Protein AF-A0A847J0S9-F1 (afdb_monomer_lite)

Radius of gyration: 21.0 Å; chains: 1; bounding box: 53×28×68 Å

Organism: NCBI:txid451457

Structure (mmCIF, N/CA/C/O backbone):
data_AF-A0A847J0S9-F1
#
_entry.id   AF-A0A847J0S9-F1
#
loop_
_atom_site.group_PDB
_atom_site.id
_atom_site.type_symbol
_atom_site.label_atom_id
_atom_site.label_alt_id
_atom_site.label_comp_id
_atom_site.label_asym_id
_atom_site.label_entity_id
_atom_site.label_seq_id
_atom_site.pdbx_PDB_ins_code
_atom_site.Cartn_x
_atom_site.Cartn_y
_atom_site.Cartn_z
_atom_site.occupancy
_atom_site.B_iso_or_equiv
_atom_site.auth_seq_id
_atom_site.auth_comp_id
_atom_site.auth_asym_id
_atom_site.auth_atom_id
_atom_site.pdbx_PDB_model_num
ATOM 1 N N . MET A 1 1 ? -29.923 -11.146 20.279 1.00 38.53 1 MET A N 1
ATOM 2 C CA . MET A 1 1 ? -29.308 -9.940 20.870 1.00 38.53 1 MET A CA 1
ATOM 3 C C . MET A 1 1 ? -27.994 -9.719 20.141 1.00 38.53 1 MET A C 1
ATOM 5 O O . MET A 1 1 ? -27.086 -10.516 20.311 1.00 38.53 1 MET A O 1
ATOM 9 N N . ASN A 1 2 ? -27.947 -8.755 19.216 1.00 43.59 2 ASN A N 1
ATOM 10 C CA . ASN A 1 2 ? -26.728 -8.428 18.473 1.00 43.59 2 ASN A CA 1
ATOM 11 C C . ASN A 1 2 ? -25.813 -7.655 19.419 1.00 43.59 2 ASN A C 1
ATOM 13 O O . ASN A 1 2 ? -25.972 -6.442 19.562 1.00 43.59 2 ASN A O 1
ATOM 17 N N . ASP A 1 3 ? -24.900 -8.354 20.083 1.00 47.53 3 ASP A N 1
ATOM 18 C CA . ASP A 1 3 ? -23.819 -7.709 20.815 1.00 47.53 3 ASP A CA 1
ATOM 19 C C . ASP A 1 3 ? -22.855 -7.101 19.787 1.00 47.53 3 ASP A C 1
ATOM 21 O O . ASP A 1 3 ? -21.882 -7.714 19.342 1.00 47.53 3 ASP A O 1
ATOM 25 N N . LYS A 1 4 ? -23.212 -5.915 19.279 1.00 64.75 4 LYS A N 1
ATOM 26 C CA . LYS A 1 4 ? -22.345 -5.113 18.413 1.00 64.75 4 LYS A CA 1
ATOM 27 C C . LYS A 1 4 ? -21.259 -4.511 19.297 1.00 64.75 4 LYS A C 1
ATOM 29 O O . LYS A 1 4 ? -21.289 -3.321 19.601 1.00 64.75 4 LYS A O 1
ATOM 34 N N . THR A 1 5 ? -20.319 -5.350 19.712 1.00 83.94 5 THR A N 1
ATOM 35 C CA . THR A 1 5 ? -19.131 -4.920 20.443 1.00 83.94 5 THR A CA 1
ATOM 36 C C . THR A 1 5 ? -18.368 -3.903 19.594 1.00 83.94 5 THR A C 1
ATOM 38 O O . THR A 1 5 ? -18.057 -4.134 18.422 1.00 83.94 5 THR A O 1
ATOM 41 N N . MET A 1 6 ? -18.144 -2.721 20.166 1.00 92.69 6 MET A N 1
ATOM 42 C CA . MET A 1 6 ? -17.337 -1.676 19.547 1.00 92.69 6 MET A CA 1
ATOM 43 C C . MET A 1 6 ? -15.866 -2.074 19.644 1.00 92.69 6 MET A C 1
ATOM 45 O O . MET A 1 6 ? -15.404 -2.428 20.726 1.00 92.69 6 MET A O 1
ATOM 49 N N . LYS A 1 7 ? -15.125 -1.965 18.541 1.00 96.06 7 LYS A N 1
ATOM 50 C CA . LYS A 1 7 ? -13.671 -2.160 18.524 1.00 96.06 7 LYS A CA 1
ATOM 51 C C . LYS A 1 7 ? -12.980 -0.903 18.031 1.00 96.06 7 LYS A C 1
ATOM 53 O O . LYS A 1 7 ? -13.452 -0.275 17.083 1.00 96.06 7 LYS A O 1
ATOM 58 N N . LEU A 1 8 ? -11.876 -0.553 18.678 1.00 97.12 8 LEU A N 1
ATOM 59 C CA . LEU A 1 8 ? -11.012 0.552 18.289 1.00 97.12 8 LEU A CA 1
ATOM 60 C C . LEU A 1 8 ? -9.669 -0.027 17.870 1.00 97.12 8 LEU A C 1
ATOM 62 O O . LEU A 1 8 ? -9.061 -0.771 18.632 1.00 97.12 8 LEU A O 1
ATOM 66 N N . TYR A 1 9 ? -9.226 0.314 16.671 1.00 97.38 9 TYR A N 1
ATOM 67 C CA . TYR A 1 9 ? -7.946 -0.101 16.125 1.00 97.38 9 TYR A CA 1
ATOM 68 C C . TYR A 1 9 ? -7.055 1.114 15.918 1.00 97.38 9 TYR A C 1
ATOM 70 O O . TYR A 1 9 ? -7.521 2.163 15.469 1.00 97.38 9 TYR A O 1
ATOM 78 N N . HIS A 1 10 ? -5.773 0.948 16.198 1.00 96.94 10 HIS A N 1
ATOM 79 C CA . HIS A 1 10 ? -4.727 1.885 15.827 1.00 96.94 10 HIS A CA 1
ATOM 80 C C . HIS A 1 10 ? -3.765 1.210 14.849 1.00 96.94 10 HIS A C 1
ATOM 82 O O . HIS A 1 10 ? -3.459 0.025 14.983 1.00 96.94 10 HIS A O 1
ATOM 88 N N . THR A 1 11 ? -3.321 1.961 13.843 1.00 93.44 11 THR A N 1
ATOM 89 C CA . THR A 1 11 ? -2.402 1.497 12.798 1.00 93.44 11 THR A CA 1
ATOM 90 C C . THR A 1 11 ? -1.261 2.497 12.684 1.00 93.44 11 THR A C 1
ATOM 92 O O . THR A 1 11 ? -1.469 3.633 12.260 1.00 93.44 11 THR A O 1
ATOM 95 N N . GLU A 1 12 ? -0.054 2.083 13.064 1.00 92.00 12 GLU A N 1
ATOM 96 C CA . GLU A 1 12 ? 1.122 2.964 13.091 1.00 92.00 12 GLU A CA 1
ATOM 97 C C . GLU A 1 12 ? 1.669 3.255 11.686 1.00 92.00 12 GLU A C 1
ATOM 99 O O . GLU A 1 12 ? 2.193 4.337 11.424 1.00 92.00 12 GLU A O 1
ATOM 104 N N . THR A 1 13 ? 1.551 2.286 10.776 1.00 90.62 13 THR A N 1
ATOM 105 C CA . THR A 1 13 ? 2.098 2.368 9.420 1.00 90.62 13 THR A CA 1
ATOM 106 C C . THR A 1 13 ? 1.002 2.288 8.364 1.00 90.62 13 THR A C 1
ATOM 108 O O . THR A 1 13 ? -0.078 1.744 8.601 1.00 90.62 13 THR A O 1
ATOM 111 N N . ARG A 1 14 ? 1.307 2.780 7.156 1.00 88.94 14 ARG A N 1
ATOM 112 C CA . ARG A 1 14 ? 0.423 2.626 5.995 1.00 88.94 14 ARG A CA 1
ATOM 113 C C . ARG A 1 14 ? 0.154 1.155 5.666 1.00 88.94 14 ARG A C 1
ATOM 115 O O . ARG A 1 14 ? -0.959 0.812 5.298 1.00 88.94 14 ARG A O 1
ATOM 122 N N . GLU A 1 15 ? 1.157 0.292 5.826 1.00 87.88 15 GLU A N 1
ATOM 123 C CA . GLU A 1 15 ? 1.023 -1.153 5.598 1.00 87.88 15 GLU A CA 1
ATOM 124 C C . GLU A 1 15 ? 0.051 -1.801 6.596 1.00 87.88 15 GLU A C 1
ATOM 126 O O . GLU A 1 15 ? -0.778 -2.616 6.195 1.00 87.88 15 GLU A O 1
ATOM 131 N N . ASP A 1 16 ? 0.098 -1.396 7.871 1.00 91.62 16 ASP A N 1
ATOM 132 C CA . ASP A 1 16 ? -0.857 -1.848 8.890 1.00 91.62 16 ASP A CA 1
ATOM 133 C C . ASP A 1 16 ? -2.285 -1.377 8.565 1.00 91.62 16 ASP A C 1
ATOM 135 O O . ASP A 1 16 ? -3.234 -2.148 8.700 1.00 91.62 16 ASP A O 1
ATOM 139 N N . TYR A 1 17 ? -2.441 -0.130 8.106 1.00 93.31 17 TYR A N 1
ATOM 140 C CA . TYR A 1 17 ? -3.737 0.433 7.719 1.00 93.31 17 TYR A CA 1
ATOM 141 C C . TYR A 1 17 ? -4.357 -0.279 6.517 1.00 93.31 17 TYR A C 1
ATOM 143 O O . TYR A 1 17 ? -5.494 -0.743 6.612 1.00 93.31 17 TYR A O 1
ATOM 151 N N . ASP A 1 18 ? -3.610 -0.398 5.416 1.00 90.12 18 ASP A N 1
ATOM 152 C CA . ASP A 1 18 ? -4.083 -1.040 4.186 1.00 90.12 18 ASP A CA 1
ATOM 153 C C . ASP A 1 18 ? -4.513 -2.491 4.481 1.00 90.12 18 ASP A C 1
ATOM 155 O O . ASP A 1 18 ? -5.625 -2.896 4.149 1.00 90.12 18 ASP A O 1
ATOM 159 N N . ALA A 1 19 ? -3.695 -3.245 5.227 1.00 90.31 19 ALA A N 1
ATOM 160 C CA . ALA A 1 19 ? -4.017 -4.623 5.595 1.00 90.31 19 ALA A CA 1
ATOM 161 C C . ALA A 1 19 ? -5.253 -4.738 6.505 1.00 90.31 19 ALA A C 1
ATOM 163 O O . ALA A 1 19 ? -5.972 -5.737 6.450 1.00 90.31 19 ALA A O 1
ATOM 164 N N . LEU A 1 20 ? -5.503 -3.751 7.372 1.00 93.88 20 LEU A N 1
ATOM 165 C CA . LEU A 1 20 ? -6.726 -3.717 8.170 1.00 93.88 20 LEU A CA 1
ATOM 166 C C . LEU A 1 20 ? -7.949 -3.414 7.296 1.00 93.88 20 LEU A C 1
ATOM 168 O O . LEU A 1 20 ? -8.998 -4.016 7.513 1.00 93.88 20 LEU A O 1
ATOM 172 N N . MET A 1 21 ? -7.838 -2.521 6.305 1.00 93.56 21 MET A N 1
ATOM 173 C CA . MET A 1 21 ? -8.934 -2.256 5.362 1.00 93.56 21 MET A CA 1
ATOM 174 C C . MET A 1 21 ? -9.331 -3.529 4.607 1.00 93.56 21 MET A C 1
ATOM 176 O O . MET A 1 21 ? -10.524 -3.831 4.545 1.00 93.56 21 MET A O 1
ATOM 180 N N . ASP A 1 22 ? -8.356 -4.315 4.143 1.00 90.31 22 ASP A N 1
ATOM 181 C CA . ASP A 1 22 ? -8.588 -5.602 3.471 1.00 90.31 22 ASP A CA 1
ATOM 182 C C . ASP A 1 22 ? -9.334 -6.591 4.379 1.00 90.31 22 ASP A C 1
ATOM 184 O O . ASP A 1 22 ? -10.338 -7.200 3.992 1.00 90.31 22 ASP A O 1
ATOM 188 N N . GLU A 1 23 ? -8.881 -6.727 5.631 1.00 92.69 23 GLU A N 1
ATOM 189 C CA . GLU A 1 23 ? -9.518 -7.612 6.606 1.00 92.69 23 GLU A CA 1
ATOM 190 C C . GLU A 1 23 ? -10.962 -7.176 6.897 1.00 92.69 23 GLU A C 1
ATOM 192 O O . GLU A 1 23 ? -11.867 -8.014 6.950 1.00 92.69 23 GLU A O 1
ATOM 197 N N . LEU A 1 24 ? -11.204 -5.875 7.075 1.00 94.00 24 LEU A N 1
ATOM 198 C CA . LEU A 1 24 ? -12.540 -5.342 7.341 1.00 94.00 24 LEU A CA 1
ATOM 199 C C . LEU A 1 24 ? -13.464 -5.518 6.127 1.00 94.00 24 LEU A C 1
ATOM 201 O O . LEU A 1 24 ? -14.622 -5.911 6.295 1.00 94.00 24 LEU A O 1
ATOM 205 N N . GLU A 1 25 ? -12.956 -5.303 4.915 1.00 93.19 25 GLU A N 1
ATOM 206 C CA . GLU A 1 25 ? -13.717 -5.485 3.678 1.00 93.19 25 GLU A CA 1
ATOM 207 C C . GLU A 1 25 ? -14.135 -6.946 3.492 1.00 93.19 25 GLU A C 1
ATOM 209 O O . GLU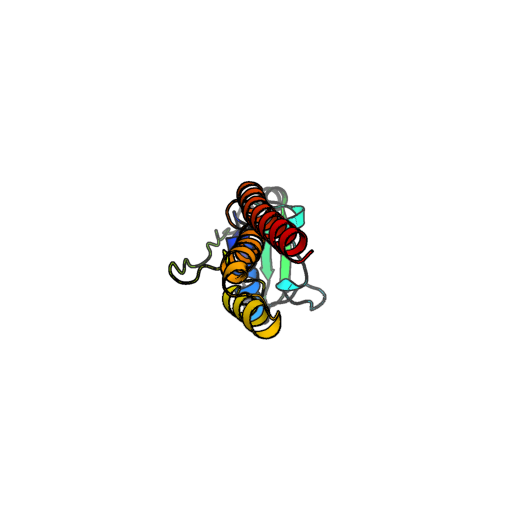 A 1 25 ? -15.307 -7.218 3.224 1.00 93.19 25 GLU A O 1
ATOM 214 N N . SER A 1 26 ? -13.221 -7.894 3.742 1.00 91.38 26 SER A N 1
ATOM 215 C CA . SER A 1 26 ? -13.504 -9.337 3.668 1.00 91.38 26 SER A CA 1
ATOM 216 C C . SER A 1 26 ? -14.609 -9.789 4.635 1.00 91.38 26 SER A C 1
ATOM 218 O O . SER A 1 26 ? -15.325 -10.757 4.374 1.00 91.38 26 SER A O 1
ATOM 220 N N . LYS A 1 27 ? -14.800 -9.053 5.738 1.00 93.81 27 LYS A N 1
ATOM 221 C CA . LYS A 1 27 ? -15.866 -9.272 6.728 1.00 93.81 27 LYS A CA 1
ATOM 222 C C . LYS A 1 27 ? -17.180 -8.574 6.365 1.00 93.81 27 LYS A C 1
ATOM 224 O O . LYS A 1 27 ? -18.134 -8.626 7.140 1.00 93.81 27 LYS A O 1
ATOM 229 N N . GLY A 1 28 ? -17.246 -7.904 5.214 1.00 93.88 28 GLY A N 1
ATOM 230 C CA . GLY A 1 28 ? -18.418 -7.158 4.759 1.00 93.88 28 GLY A CA 1
ATOM 231 C C . GLY A 1 28 ? -18.666 -5.860 5.532 1.00 93.88 28 GLY A C 1
ATOM 232 O O . GLY A 1 28 ? -19.785 -5.340 5.509 1.00 93.88 28 GLY A O 1
ATOM 233 N N . ILE A 1 29 ? -17.651 -5.346 6.232 1.00 94.81 29 ILE A N 1
ATOM 234 C CA . ILE A 1 29 ? -17.720 -4.074 6.952 1.00 94.81 29 ILE A CA 1
ATOM 235 C C . ILE A 1 29 ? -17.573 -2.936 5.942 1.00 94.81 29 ILE A C 1
ATOM 237 O O . ILE A 1 29 ? -16.816 -3.042 4.981 1.00 94.81 29 ILE A O 1
ATOM 241 N N . LYS A 1 30 ? -18.328 -1.854 6.139 1.00 95.69 30 LYS A N 1
ATOM 242 C CA . LYS A 1 30 ? -18.420 -0.736 5.193 1.00 95.69 30 LYS A CA 1
ATOM 243 C C . LYS A 1 30 ? -18.342 0.602 5.907 1.00 95.69 30 LYS A C 1
ATOM 245 O O . LYS A 1 30 ? -18.656 0.709 7.093 1.00 95.69 30 LYS A O 1
ATOM 250 N N . TRP A 1 31 ? -17.985 1.650 5.180 1.00 94.56 31 TRP A N 1
ATOM 251 C CA . TRP A 1 31 ? -18.176 3.017 5.655 1.00 94.56 31 TRP A CA 1
ATOM 252 C C . TRP A 1 31 ? -19.665 3.335 5.822 1.00 94.56 31 TRP A C 1
ATOM 254 O O . TRP A 1 31 ? -20.532 2.655 5.271 1.00 94.56 31 TRP A O 1
ATOM 264 N N . TYR A 1 32 ? -19.976 4.408 6.551 1.00 87.19 32 TYR A N 1
ATOM 265 C CA . TYR A 1 32 ? -21.358 4.813 6.842 1.00 87.19 32 TYR A CA 1
ATOM 266 C C . TYR A 1 32 ? -22.247 4.936 5.590 1.00 87.19 32 TYR A C 1
ATOM 268 O O . TYR A 1 32 ? -23.425 4.592 5.634 1.00 87.19 32 TYR A O 1
ATOM 276 N N . ARG A 1 33 ? -21.688 5.377 4.455 1.00 87.94 33 ARG A N 1
ATOM 277 C CA . ARG A 1 33 ? -22.421 5.508 3.182 1.00 87.94 33 ARG A CA 1
ATOM 278 C C . ARG A 1 33 ? -22.448 4.225 2.338 1.00 87.94 33 ARG A C 1
ATOM 280 O O . ARG A 1 33 ? -22.861 4.267 1.187 1.00 87.94 33 ARG A O 1
ATOM 287 N N . GLY A 1 34 ? -22.011 3.094 2.889 1.00 89.88 34 GLY A N 1
ATOM 288 C CA . GLY A 1 34 ? -21.991 1.799 2.205 1.00 89.88 34 GLY A CA 1
ATOM 289 C C . GLY A 1 34 ? -20.785 1.568 1.290 1.00 89.88 34 GLY A C 1
ATOM 290 O O . GLY A 1 34 ? -20.739 0.531 0.631 1.00 89.88 34 GLY A O 1
ATOM 291 N N . GLN A 1 35 ? -19.824 2.492 1.268 1.00 93.00 35 GLN A N 1
ATOM 292 C CA . GLN A 1 35 ? -18.566 2.344 0.533 1.00 93.00 35 GLN A CA 1
ATOM 293 C C . GLN A 1 35 ? -17.708 1.246 1.159 1.00 93.00 35 GLN A C 1
ATOM 295 O O . GLN A 1 35 ? -17.745 1.027 2.378 1.00 93.00 35 GLN A O 1
ATOM 300 N N . LYS A 1 36 ? -16.922 0.574 0.328 1.00 92.12 36 LYS A N 1
ATOM 301 C CA . LYS A 1 36 ? -15.944 -0.414 0.780 1.00 92.12 36 LYS A CA 1
ATOM 302 C C . LYS A 1 36 ? -14.800 0.261 1.547 1.00 92.12 36 LYS A C 1
ATOM 304 O O . LYS A 1 36 ? -14.470 1.404 1.231 1.00 92.12 36 LYS A O 1
ATOM 309 N N . PRO A 1 37 ? -14.174 -0.417 2.525 1.00 91.00 37 PRO A N 1
ATOM 310 C CA . PRO A 1 37 ? -13.013 0.099 3.246 1.00 91.00 37 PRO A CA 1
ATOM 311 C C . PRO A 1 37 ? -11.936 0.698 2.333 1.00 91.00 37 PRO A C 1
ATOM 313 O O . PRO A 1 37 ? -11.515 1.819 2.593 1.00 91.00 37 PRO A O 1
ATOM 316 N N . GLN A 1 38 ? -11.596 0.044 1.216 1.00 86.69 38 GLN A N 1
ATOM 317 C CA . GLN A 1 38 ? -10.588 0.545 0.270 1.00 86.69 38 GLN A CA 1
ATOM 318 C C . GLN A 1 38 ? -10.990 1.802 -0.529 1.00 86.69 38 GLN A C 1
ATOM 320 O O . GLN A 1 38 ? -10.130 2.463 -1.104 1.00 86.69 38 GLN A O 1
ATOM 325 N N . GLU A 1 39 ? -12.277 2.157 -0.593 1.00 86.69 39 GLU A N 1
ATOM 326 C CA . GLU A 1 39 ? -12.763 3.296 -1.392 1.00 86.69 39 GLU A CA 1
ATOM 327 C C . GLU A 1 39 ? -12.614 4.648 -0.680 1.00 86.69 39 GLU A C 1
ATOM 329 O O . GLU A 1 39 ? -12.887 5.694 -1.273 1.00 86.69 39 GLU A O 1
ATOM 334 N N . PHE A 1 40 ? -12.220 4.652 0.595 1.00 86.81 40 PHE A N 1
ATOM 335 C CA . PHE A 1 40 ? -12.015 5.875 1.360 1.00 86.81 40 PHE A CA 1
ATOM 336 C C . PHE A 1 40 ? -10.811 5.745 2.295 1.00 86.81 40 PHE A C 1
ATOM 338 O O . PHE A 1 40 ? -10.735 4.827 3.107 1.00 86.81 40 PHE A O 1
ATOM 345 N N . ASP A 1 41 ? -9.899 6.712 2.205 1.00 86.62 41 ASP A N 1
ATOM 346 C CA . ASP A 1 41 ? -8.627 6.706 2.918 1.00 86.62 41 ASP A CA 1
ATOM 347 C C . ASP A 1 41 ? -8.667 7.632 4.142 1.00 86.62 41 ASP A C 1
ATOM 349 O O . ASP A 1 41 ? -8.431 8.837 4.070 1.00 86.62 41 ASP A O 1
ATOM 353 N N . GLY A 1 42 ? -8.969 7.057 5.305 1.00 83.94 42 GLY A N 1
ATOM 354 C CA . GLY A 1 42 ? -8.897 7.778 6.578 1.00 83.94 42 GLY A CA 1
ATOM 355 C C . GLY A 1 42 ? -7.461 8.055 7.038 1.00 83.94 42 GLY A C 1
ATOM 356 O O . GLY A 1 42 ? -7.251 8.951 7.859 1.00 83.94 42 GLY A O 1
ATOM 357 N N . PHE A 1 43 ? -6.480 7.310 6.517 1.00 90.75 43 PHE A N 1
ATOM 358 C CA . PHE A 1 43 ? -5.074 7.431 6.896 1.00 90.75 43 PHE A CA 1
ATOM 359 C C . PHE A 1 43 ? -4.420 8.672 6.287 1.00 90.75 43 PHE A C 1
ATOM 361 O O . PHE A 1 43 ? -3.516 9.227 6.897 1.00 90.75 43 PHE A O 1
ATOM 368 N N . GLU A 1 44 ? -4.898 9.168 5.145 1.00 89.94 44 GLU A N 1
ATOM 369 C CA . GLU A 1 44 ? -4.410 10.424 4.548 1.00 89.94 44 GLU A CA 1
ATOM 370 C C . GLU A 1 44 ? -4.546 11.626 5.506 1.00 89.94 44 GLU A C 1
ATOM 372 O O . GLU A 1 44 ? -3.726 12.540 5.502 1.00 89.94 44 GLU A O 1
ATOM 377 N N . ILE A 1 45 ? -5.567 11.621 6.368 1.00 88.88 45 ILE A N 1
ATOM 378 C CA . ILE A 1 45 ? -5.923 12.785 7.192 1.00 88.88 45 ILE A CA 1
ATOM 379 C C . ILE A 1 45 ? -5.124 12.827 8.502 1.00 88.88 45 ILE A C 1
ATOM 381 O O . ILE A 1 45 ? -4.816 13.903 9.023 1.00 88.88 45 ILE A O 1
ATOM 385 N N . HIS A 1 46 ? -4.839 11.665 9.091 1.00 91.88 46 HIS A N 1
ATOM 386 C CA . HIS A 1 46 ? -4.217 11.575 10.416 1.00 91.88 46 HIS A CA 1
ATOM 387 C C . HIS A 1 46 ? -2.945 10.724 10.451 1.00 91.88 46 HIS A C 1
ATOM 389 O O . HIS A 1 46 ? -2.288 10.694 11.491 1.00 91.88 46 HIS A O 1
ATOM 395 N N . GLU A 1 47 ? -2.580 10.068 9.351 1.00 92.44 47 GLU A N 1
ATOM 396 C CA . GLU A 1 47 ? -1.414 9.191 9.222 1.00 92.44 47 GLU A CA 1
ATOM 397 C C . GLU A 1 47 ? -1.328 8.202 10.399 1.00 92.44 47 GLU A C 1
ATOM 399 O O . GLU A 1 47 ? -2.326 7.580 10.776 1.00 92.44 47 GLU A O 1
ATOM 404 N N . SER A 1 48 ? -0.170 8.117 11.057 1.00 93.50 48 SER A N 1
ATOM 405 C CA . SER A 1 48 ? 0.086 7.291 12.244 1.00 93.50 48 SER A CA 1
ATOM 406 C C . SER A 1 48 ? -0.696 7.704 13.497 1.00 93.50 48 SER A C 1
ATOM 408 O O . SER A 1 48 ? -0.476 7.155 14.567 1.00 93.50 48 SER A O 1
ATOM 410 N N . LYS A 1 49 ? -1.590 8.696 13.411 1.00 94.88 49 LYS A N 1
ATOM 411 C CA . LYS A 1 49 ? -2.522 9.083 14.482 1.00 94.88 49 LYS A CA 1
ATOM 412 C C . LYS A 1 49 ? -3.962 8.685 14.152 1.00 94.88 49 LYS A C 1
ATOM 414 O O . LYS A 1 49 ? -4.877 9.155 14.831 1.00 94.88 49 LYS A O 1
ATOM 419 N N . THR A 1 50 ? -4.176 7.878 13.115 1.00 95.44 50 THR A N 1
ATOM 420 C CA . THR A 1 50 ? -5.498 7.396 12.700 1.00 95.44 50 THR A CA 1
ATOM 421 C C . THR A 1 50 ? -6.000 6.306 13.643 1.00 95.44 50 THR A C 1
ATOM 423 O O . THR A 1 50 ? -5.321 5.310 13.878 1.00 95.44 50 THR A O 1
ATOM 426 N N . ILE A 1 51 ? -7.219 6.480 14.153 1.00 96.25 51 ILE A N 1
ATOM 427 C CA . ILE A 1 51 ? -7.945 5.485 14.944 1.00 96.25 51 ILE A CA 1
ATOM 428 C C . ILE A 1 51 ? -9.170 5.052 14.153 1.00 96.25 51 ILE A C 1
ATOM 430 O O . ILE A 1 51 ? -9.959 5.895 13.726 1.00 96.25 51 ILE A O 1
ATOM 434 N N . LEU A 1 52 ? -9.344 3.745 13.983 1.00 96.44 52 LEU A N 1
ATOM 435 C CA . LEU A 1 52 ? -10.480 3.141 13.298 1.00 96.44 52 LEU A CA 1
ATOM 436 C C . LEU A 1 52 ? -11.441 2.546 14.314 1.00 96.44 52 LEU A C 1
ATOM 438 O O . LEU A 1 52 ? -11.095 1.650 15.079 1.00 96.44 52 LEU A O 1
ATOM 442 N N . LYS A 1 53 ? -12.680 3.020 14.294 1.00 95.81 53 LYS A N 1
ATOM 443 C CA . LYS A 1 53 ? -13.764 2.500 15.116 1.00 95.81 53 LYS A CA 1
ATOM 444 C C . LYS A 1 53 ? -14.681 1.636 14.272 1.00 95.81 53 LYS A C 1
ATOM 446 O O . LYS A 1 53 ? -15.333 2.134 13.354 1.00 95.81 53 LYS A O 1
ATOM 451 N N . VAL A 1 54 ? -14.786 0.370 14.655 1.00 95.81 54 VAL A N 1
ATOM 452 C CA . VAL A 1 54 ? -15.726 -0.604 14.101 1.00 95.81 54 VAL A CA 1
ATOM 453 C C . VAL A 1 54 ? -16.901 -0.743 15.065 1.00 95.81 54 VAL A C 1
ATOM 455 O O . VAL A 1 54 ? -16.713 -1.067 16.238 1.00 95.81 54 VAL A O 1
ATOM 458 N N . LEU A 1 55 ? -18.120 -0.503 14.581 1.00 94.31 55 LEU A N 1
ATOM 459 C CA . LEU A 1 55 ? -19.356 -0.706 15.337 1.00 94.31 55 LEU A CA 1
ATOM 460 C C . LEU A 1 55 ? -20.336 -1.547 14.510 1.00 94.31 55 LEU A C 1
ATOM 462 O O . LEU A 1 55 ? -21.014 -1.051 13.607 1.00 94.31 55 LEU A O 1
ATOM 466 N N . GLY A 1 56 ? -20.421 -2.842 14.821 1.00 91.62 56 GLY A N 1
ATOM 467 C CA . GLY A 1 56 ? -21.123 -3.800 13.966 1.00 91.62 56 GLY A CA 1
ATOM 468 C C . GLY A 1 56 ? -20.468 -3.870 12.584 1.00 91.62 56 GLY A C 1
ATOM 469 O O . GLY A 1 56 ? -19.278 -4.141 12.490 1.00 91.62 56 GLY A O 1
ATOM 470 N N . ASN A 1 57 ? -21.229 -3.574 11.526 1.00 93.12 57 ASN A N 1
ATOM 471 C CA . ASN A 1 57 ? -20.739 -3.614 10.139 1.00 93.12 57 ASN A CA 1
ATOM 472 C C . ASN A 1 57 ? -20.371 -2.228 9.589 1.00 93.12 57 ASN A C 1
ATOM 474 O O . ASN A 1 57 ? -20.256 -2.063 8.377 1.00 93.12 57 ASN A O 1
ATOM 478 N N . VAL A 1 58 ? -20.233 -1.228 10.463 1.00 94.50 58 VAL A N 1
ATOM 479 C CA . VAL A 1 58 ? -19.900 0.143 10.071 1.00 94.50 58 VAL A CA 1
ATOM 480 C C . VAL A 1 58 ? -18.538 0.528 10.635 1.00 94.50 58 VAL A C 1
ATOM 482 O O . VAL A 1 58 ? -18.297 0.357 11.832 1.00 94.50 58 VAL A O 1
ATOM 485 N N . ILE A 1 59 ? -17.677 1.080 9.781 1.00 95.25 59 ILE A N 1
ATOM 486 C CA . ILE A 1 59 ? -16.420 1.723 10.171 1.00 95.25 59 ILE A CA 1
ATOM 487 C C . ILE A 1 59 ? -16.526 3.247 10.149 1.00 95.25 59 ILE A C 1
ATOM 489 O O . ILE A 1 59 ? -17.256 3.846 9.359 1.00 95.25 59 ILE A O 1
ATOM 493 N N . SER A 1 60 ? -15.778 3.865 11.056 1.00 94.56 60 SER A N 1
ATOM 494 C CA . SER A 1 60 ? -15.537 5.305 11.161 1.00 94.56 60 SER A CA 1
ATOM 495 C C . SER A 1 60 ? -14.092 5.528 11.605 1.00 94.56 60 SER A C 1
ATOM 497 O O . SER A 1 60 ? -13.467 4.607 12.129 1.00 94.56 60 SER A O 1
ATOM 499 N N . TYR A 1 61 ? -13.552 6.727 11.407 1.00 94.69 61 TYR A N 1
ATOM 500 C CA . TYR A 1 61 ? -12.183 7.060 11.797 1.00 94.69 61 TYR A CA 1
ATOM 501 C C . TYR A 1 61 ? -12.130 8.412 12.512 1.00 94.69 61 TYR A C 1
ATOM 503 O O . TYR A 1 61 ? -13.023 9.247 12.353 1.00 94.69 61 TYR A O 1
ATOM 511 N N . PHE A 1 62 ? -11.101 8.615 13.328 1.00 95.25 62 PHE A N 1
ATOM 512 C CA . PHE A 1 62 ? -10.812 9.880 14.004 1.00 95.25 62 PHE A CA 1
ATOM 513 C C . PHE A 1 62 ? -9.348 9.930 14.455 1.00 95.25 62 PHE A C 1
ATOM 515 O O . PHE A 1 62 ? -8.619 8.946 14.347 1.00 95.25 62 PHE A O 1
ATOM 522 N N . SER A 1 63 ? -8.898 11.081 14.954 1.00 95.25 63 SER A N 1
ATOM 523 C CA . SER A 1 63 ? -7.521 11.247 15.418 1.00 95.25 63 SER A CA 1
ATOM 524 C C . SER A 1 63 ? -7.287 10.664 16.815 1.00 95.25 63 SER A C 1
ATOM 526 O O . SER A 1 63 ? -8.180 10.625 17.665 1.00 95.25 63 SER A O 1
ATOM 528 N N . MET A 1 64 ? -6.034 10.316 17.104 1.00 95.12 64 MET A N 1
ATOM 529 C CA . MET A 1 64 ? -5.555 9.915 18.431 1.00 95.12 64 MET A CA 1
ATOM 530 C C . MET A 1 64 ? -5.946 10.913 19.541 1.00 95.12 64 MET A C 1
ATOM 532 O O . MET A 1 64 ? -6.200 10.521 20.678 1.00 95.12 64 MET A O 1
ATOM 536 N N . SER A 1 65 ? -6.039 12.211 19.237 1.00 95.62 65 SER A N 1
ATOM 537 C CA . SER A 1 65 ? -6.499 13.217 20.206 1.00 95.62 65 SER A CA 1
ATOM 538 C C . SER A 1 65 ? -7.977 13.036 20.571 1.00 95.62 65 SER A C 1
ATOM 540 O O . SER A 1 65 ? -8.338 13.143 21.740 1.00 95.62 65 SER A O 1
ATOM 542 N N . VAL A 1 66 ? -8.832 12.710 19.595 1.00 95.44 66 VAL A N 1
ATOM 543 C CA . VAL A 1 66 ? -10.253 12.405 19.838 1.00 95.44 66 VAL A CA 1
ATOM 544 C C . VAL A 1 66 ? -10.393 11.138 20.681 1.00 95.44 66 VAL A C 1
ATOM 546 O O . VAL A 1 66 ? -11.222 11.106 21.589 1.00 95.44 66 VAL A O 1
ATOM 549 N N . TYR A 1 67 ? -9.554 10.126 20.437 1.00 95.75 67 TYR A N 1
ATOM 550 C CA . TYR A 1 67 ? -9.485 8.938 21.290 1.00 95.75 67 TYR A CA 1
ATOM 551 C C . TYR A 1 67 ? -9.178 9.304 22.749 1.00 95.75 67 TYR A C 1
ATOM 553 O O . TYR A 1 67 ? -9.950 8.967 23.642 1.00 95.75 67 TYR A O 1
ATOM 561 N N . LYS A 1 68 ? -8.106 10.066 22.993 1.00 95.50 68 LYS A N 1
ATOM 562 C CA . LYS A 1 68 ? -7.693 10.464 24.350 1.00 95.50 68 LYS A CA 1
ATOM 563 C C . LYS A 1 68 ? -8.750 11.280 25.097 1.00 95.50 68 LYS A C 1
ATOM 565 O O . LYS A 1 68 ? -8.839 11.180 26.313 1.00 95.50 68 LYS A O 1
ATOM 570 N N . ASN A 1 69 ? -9.555 12.067 24.388 1.00 96.25 69 ASN A N 1
ATOM 571 C CA . ASN A 1 69 ? -10.579 12.901 25.018 1.00 96.25 69 ASN A CA 1
ATOM 572 C C . ASN A 1 69 ? -11.887 12.142 25.276 1.00 96.25 69 ASN A C 1
ATOM 574 O O . ASN A 1 69 ? -12.502 12.322 26.322 1.00 96.25 69 ASN A O 1
ATOM 578 N N . ASN A 1 70 ? -12.310 11.294 24.334 1.00 95.19 70 ASN A N 1
ATOM 579 C CA . ASN A 1 70 ? -13.666 10.733 24.333 1.00 95.19 70 ASN A CA 1
ATOM 580 C C . ASN A 1 70 ? -13.707 9.217 24.581 1.00 95.19 70 ASN A C 1
ATOM 582 O O . ASN A 1 70 ? -14.776 8.673 24.846 1.00 95.19 70 ASN A O 1
ATOM 586 N N . TYR A 1 71 ? -12.566 8.530 24.471 1.00 92.31 71 TYR A N 1
ATOM 587 C CA . TYR A 1 71 ? -12.474 7.068 24.459 1.00 92.31 71 TYR A CA 1
ATOM 588 C C . TYR A 1 71 ? -11.322 6.498 25.311 1.00 92.31 71 TYR A C 1
ATOM 590 O O . TYR A 1 71 ? -11.041 5.310 25.216 1.00 92.31 71 TYR A O 1
ATOM 598 N N . ASN A 1 72 ? -10.687 7.293 26.179 1.00 88.19 72 ASN A N 1
ATOM 599 C CA . ASN A 1 72 ? -9.489 6.911 26.952 1.00 88.19 72 ASN A CA 1
ATOM 600 C C . ASN A 1 72 ? -9.633 5.658 27.847 1.00 88.19 72 ASN A C 1
ATOM 602 O O . ASN A 1 72 ? -8.635 5.129 28.323 1.00 88.19 72 ASN A O 1
ATOM 606 N N . GLY A 1 73 ? -10.861 5.203 28.115 1.00 90.31 73 GLY A N 1
ATOM 607 C CA . GLY A 1 73 ? -11.144 3.991 28.894 1.00 90.31 73 GLY A CA 1
ATOM 608 C C . GLY A 1 73 ? -11.503 2.757 28.061 1.00 90.31 73 GLY A C 1
ATOM 609 O O . GLY A 1 73 ? -11.785 1.709 28.634 1.00 90.31 73 GLY A O 1
ATOM 610 N N . PHE A 1 74 ? -11.545 2.871 26.733 1.00 93.56 74 PHE A N 1
ATOM 611 C CA . PHE A 1 74 ? -11.802 1.738 25.848 1.00 93.56 74 PHE A CA 1
ATOM 612 C C . PHE A 1 74 ? -10.489 1.073 25.450 1.00 93.56 74 PHE A C 1
ATOM 614 O O . PHE A 1 74 ? -9.475 1.742 25.281 1.00 93.56 74 PHE A O 1
ATOM 621 N N . GLU A 1 75 ? -10.516 -0.244 25.265 1.00 95.06 75 GLU A N 1
ATOM 622 C CA . GLU A 1 75 ? -9.369 -0.969 24.726 1.00 95.06 75 GLU A CA 1
ATOM 623 C C . GLU A 1 75 ? -9.038 -0.460 23.316 1.00 95.06 75 GLU A C 1
ATOM 625 O O . GLU A 1 75 ? -9.908 -0.404 22.439 1.00 95.06 75 GLU A O 1
ATOM 630 N N . LEU A 1 76 ? -7.772 -0.092 23.113 1.00 95.69 76 LEU A N 1
ATOM 631 C CA . LEU A 1 76 ? -7.226 0.269 21.813 1.00 95.69 76 LEU A CA 1
ATOM 632 C C . LEU A 1 76 ? -6.366 -0.881 21.293 1.00 95.69 76 LEU A C 1
ATOM 634 O O . LEU A 1 76 ? -5.333 -1.211 21.873 1.00 95.69 76 LEU A O 1
ATOM 638 N N . ILE A 1 77 ? -6.805 -1.490 20.195 1.00 97.00 77 ILE A N 1
ATOM 639 C CA . ILE A 1 77 ? -6.135 -2.627 19.571 1.00 97.00 77 ILE A CA 1
ATOM 640 C C . ILE A 1 77 ? -5.068 -2.097 18.615 1.00 97.00 77 ILE A C 1
ATOM 642 O O . ILE A 1 77 ? -5.381 -1.547 17.559 1.00 97.00 77 ILE A O 1
ATOM 646 N N . GLU A 1 78 ? -3.803 -2.300 18.961 1.00 96.88 78 GLU A N 1
ATOM 647 C CA . GLU A 1 78 ? -2.679 -2.049 18.058 1.00 96.88 78 GLU A CA 1
ATOM 648 C C . GLU A 1 78 ? -2.672 -3.104 16.946 1.00 96.88 78 GLU A C 1
ATOM 650 O O . GLU A 1 78 ? -2.331 -4.269 17.170 1.00 96.88 78 GLU A O 1
ATOM 655 N N . TYR A 1 79 ? -3.087 -2.714 15.742 1.00 95.75 79 TYR A N 1
ATOM 656 C CA . TYR A 1 79 ? -3.120 -3.617 14.602 1.00 95.75 79 TYR A CA 1
ATOM 657 C C . TYR A 1 79 ? -1.755 -3.667 13.922 1.00 95.75 79 TYR A C 1
ATOM 659 O O . TYR A 1 79 ? -1.156 -2.638 13.605 1.00 95.75 79 TYR A O 1
ATOM 667 N N . LYS A 1 80 ? -1.282 -4.889 13.668 1.00 93.75 80 LYS A N 1
ATOM 668 C CA . LYS A 1 80 ? -0.063 -5.152 12.909 1.00 93.75 80 LYS A CA 1
ATOM 669 C C . LYS A 1 80 ? -0.361 -6.119 11.781 1.00 93.75 80 LYS A C 1
ATOM 671 O O . LYS A 1 80 ? -0.874 -7.214 12.021 1.00 93.75 80 LYS A O 1
ATOM 676 N N . ALA A 1 81 ? -0.012 -5.722 10.561 1.00 90.06 81 ALA A N 1
ATOM 677 C CA . ALA A 1 81 ? -0.146 -6.585 9.401 1.00 90.06 81 ALA A CA 1
ATOM 678 C C . ALA A 1 81 ? 0.657 -7.880 9.610 1.00 90.06 81 ALA A C 1
ATOM 680 O O . ALA A 1 81 ? 1.791 -7.870 10.108 1.00 90.06 81 ALA A O 1
ATOM 681 N N . LYS A 1 82 ? 0.080 -9.018 9.211 1.00 85.62 82 LYS A N 1
ATOM 682 C CA . LYS A 1 82 ? 0.822 -10.283 9.185 1.00 85.62 82 LYS A CA 1
ATOM 683 C C . LYS A 1 82 ? 1.975 -10.155 8.194 1.00 85.62 82 LYS A C 1
ATOM 685 O O . LYS A 1 82 ? 1.766 -9.815 7.034 1.00 85.62 82 LYS A O 1
ATOM 690 N N . LYS A 1 83 ? 3.188 -10.460 8.651 1.00 78.94 83 LYS A N 1
ATOM 691 C CA . LYS A 1 83 ? 4.378 -10.451 7.799 1.00 78.94 83 LYS A CA 1
ATOM 692 C C . LYS A 1 83 ? 4.445 -11.737 6.988 1.00 78.94 83 LYS A C 1
ATOM 694 O O . LYS A 1 83 ? 4.727 -12.798 7.539 1.00 78.94 83 LYS A O 1
ATOM 699 N N . ASP A 1 84 ? 4.232 -11.622 5.686 1.00 80.06 84 ASP A N 1
ATOM 700 C CA . ASP A 1 84 ? 4.681 -12.618 4.721 1.00 80.06 84 ASP A CA 1
ATOM 701 C C . ASP A 1 84 ? 6.081 -12.216 4.241 1.00 80.06 84 ASP A C 1
ATOM 703 O O . ASP A 1 84 ? 6.265 -11.190 3.590 1.00 80.06 84 ASP A O 1
ATOM 707 N N . ASN A 1 85 ? 7.095 -12.997 4.613 1.00 79.50 85 ASN A N 1
ATOM 708 C CA . ASN A 1 85 ? 8.477 -12.710 4.224 1.00 79.50 85 ASN A CA 1
ATOM 709 C C . ASN A 1 85 ? 8.764 -13.054 2.752 1.00 79.50 85 ASN A C 1
ATOM 711 O O . ASN A 1 85 ? 9.771 -12.590 2.219 1.00 79.50 85 ASN A O 1
ATOM 715 N N . ILE A 1 86 ? 7.920 -13.874 2.117 1.00 75.75 86 ILE A N 1
ATOM 716 C CA . ILE A 1 86 ? 8.060 -14.303 0.723 1.00 75.75 86 ILE A CA 1
ATOM 717 C C . ILE A 1 86 ? 7.335 -13.312 -0.193 1.00 75.75 86 ILE A C 1
ATOM 719 O O . ILE A 1 86 ? 7.931 -12.850 -1.165 1.00 75.75 86 ILE A O 1
ATOM 723 N N . ASN A 1 87 ? 6.090 -12.946 0.137 1.00 75.00 87 ASN A N 1
ATOM 724 C CA . ASN A 1 87 ? 5.291 -11.977 -0.619 1.00 75.00 87 ASN A CA 1
ATOM 725 C C . ASN A 1 87 ? 4.657 -10.893 0.282 1.00 75.00 87 ASN A C 1
ATOM 727 O O . ASN A 1 87 ? 3.455 -10.929 0.557 1.00 75.00 87 ASN A O 1
ATOM 731 N N . PRO A 1 88 ? 5.451 -9.926 0.779 1.00 76.81 88 PRO A N 1
ATOM 732 C CA . PRO A 1 88 ? 4.951 -8.906 1.696 1.00 76.81 88 PRO A CA 1
ATOM 733 C C . PRO A 1 88 ? 3.979 -7.923 1.024 1.00 76.81 88 PRO A C 1
ATOM 735 O O . PRO A 1 88 ? 4.094 -7.615 -0.162 1.00 76.81 88 PRO A O 1
ATOM 738 N N . ASN A 1 89 ? 3.072 -7.344 1.817 1.00 71.88 89 ASN A N 1
ATOM 739 C CA . ASN A 1 89 ? 1.980 -6.484 1.339 1.00 71.88 89 ASN A CA 1
ATOM 740 C C . ASN A 1 89 ? 2.441 -5.238 0.570 1.00 71.88 89 ASN A C 1
ATOM 742 O O . ASN A 1 89 ? 1.713 -4.736 -0.281 1.00 71.88 89 ASN A O 1
ATOM 746 N N . HIS A 1 90 ? 3.664 -4.750 0.787 1.00 74.69 90 HIS A N 1
ATOM 747 C CA . HIS A 1 90 ? 4.212 -3.651 -0.013 1.00 74.69 90 HIS A CA 1
ATOM 748 C C . HIS A 1 90 ? 4.476 -3.988 -1.493 1.00 74.69 90 HIS A C 1
ATOM 750 O O . HIS A 1 90 ? 4.878 -3.092 -2.234 1.00 74.69 90 HIS A O 1
ATOM 756 N N . TYR A 1 91 ? 4.262 -5.234 -1.930 1.00 73.44 91 TYR A N 1
ATOM 757 C CA . TYR A 1 91 ? 4.197 -5.615 -3.345 1.00 73.44 91 TYR A CA 1
ATOM 758 C C . TYR A 1 91 ? 2.771 -5.673 -3.904 1.00 73.44 91 TYR A C 1
ATOM 760 O O . TYR A 1 91 ? 2.608 -5.991 -5.077 1.00 73.44 91 TYR A O 1
ATOM 768 N N . LYS A 1 92 ? 1.745 -5.344 -3.119 1.00 75.00 92 LYS A N 1
ATOM 769 C CA . LYS A 1 92 ? 0.341 -5.403 -3.543 1.00 75.00 92 LYS A CA 1
ATOM 770 C C . LYS A 1 92 ? -0.246 -4.006 -3.682 1.00 75.00 92 LYS A C 1
ATOM 772 O O . LYS A 1 92 ? 0.110 -3.103 -2.929 1.00 75.00 92 LYS A O 1
ATOM 777 N N . PHE A 1 93 ? -1.139 -3.803 -4.642 1.00 69.94 93 PHE A N 1
ATOM 778 C CA . PHE A 1 93 ? -1.970 -2.599 -4.746 1.00 69.94 93 PHE A CA 1
ATOM 779 C C . PHE A 1 93 ? -3.429 -3.017 -4.887 1.00 69.94 93 PHE A C 1
ATOM 781 O O . PHE A 1 93 ? -3.854 -3.410 -5.972 1.00 69.94 93 PHE A O 1
ATOM 788 N N . GLY A 1 94 ? -4.177 -2.947 -3.782 1.00 69.94 94 GLY A N 1
ATOM 789 C CA . GLY A 1 94 ? -5.477 -3.611 -3.697 1.00 69.94 94 GLY A CA 1
ATOM 790 C C . GLY A 1 94 ? -5.308 -5.106 -3.977 1.00 69.94 94 GLY A C 1
ATOM 791 O O . GLY A 1 94 ? -4.379 -5.728 -3.464 1.00 69.94 94 GLY A O 1
ATOM 792 N N . ASP A 1 95 ? -6.133 -5.642 -4.874 1.00 69.56 95 ASP A N 1
ATOM 793 C CA . ASP A 1 95 ? -6.105 -7.056 -5.274 1.00 69.56 95 ASP A CA 1
ATOM 794 C C . ASP A 1 95 ? -5.018 -7.400 -6.315 1.00 69.56 95 ASP A C 1
ATOM 796 O O . ASP A 1 95 ? -4.936 -8.538 -6.775 1.00 69.56 95 ASP A O 1
ATOM 800 N N . ILE A 1 96 ? -4.199 -6.428 -6.735 1.00 76.94 96 ILE A N 1
ATOM 801 C CA . ILE A 1 96 ? -3.193 -6.628 -7.785 1.00 76.94 96 ILE A CA 1
ATOM 802 C C . ILE A 1 96 ? -1.830 -6.926 -7.160 1.00 76.94 96 ILE A C 1
ATOM 804 O O . ILE A 1 96 ? -1.242 -6.083 -6.475 1.00 76.94 96 ILE A O 1
ATOM 808 N N . GLU A 1 97 ? -1.283 -8.096 -7.477 1.00 81.94 97 GLU A N 1
ATOM 809 C CA . GLU A 1 97 ? 0.103 -8.453 -7.180 1.00 81.94 97 GLU A CA 1
ATOM 810 C C . GLU A 1 97 ? 1.052 -7.722 -8.145 1.00 81.94 97 GLU A C 1
ATOM 812 O O . GLU A 1 97 ? 0.907 -7.778 -9.369 1.00 81.94 97 GLU A O 1
ATOM 817 N N . SER A 1 98 ? 2.073 -7.040 -7.616 1.00 80.25 98 SER A N 1
ATOM 818 C CA . SER A 1 98 ? 3.023 -6.278 -8.439 1.00 80.25 98 SER A CA 1
ATOM 819 C C . SER A 1 98 ? 3.748 -7.149 -9.458 1.00 80.25 98 SER A C 1
ATOM 821 O O . SER A 1 98 ? 4.130 -6.624 -10.503 1.00 80.25 98 SER A O 1
ATOM 823 N N . MET A 1 99 ? 3.979 -8.430 -9.163 1.00 84.62 99 MET A N 1
ATOM 824 C CA . MET A 1 99 ? 4.634 -9.342 -10.102 1.00 84.62 99 MET A CA 1
ATOM 825 C C . MET A 1 99 ? 3.723 -9.687 -11.278 1.00 84.62 99 MET A C 1
ATOM 827 O O . MET A 1 99 ? 4.188 -9.626 -12.409 1.00 84.62 99 MET A O 1
ATOM 831 N N . ASP A 1 100 ? 2.428 -9.912 -11.051 1.00 87.62 100 ASP A N 1
ATOM 832 C CA . ASP A 1 100 ? 1.468 -10.167 -12.133 1.00 87.62 100 ASP A CA 1
ATOM 833 C C . ASP A 1 100 ? 1.357 -8.957 -13.068 1.00 87.62 100 ASP A C 1
ATOM 835 O O . ASP A 1 100 ? 1.321 -9.091 -14.295 1.00 87.62 100 ASP A O 1
ATOM 839 N N . PHE A 1 101 ? 1.367 -7.748 -12.498 1.00 87.38 101 PHE A N 1
ATOM 840 C CA . PHE A 1 101 ? 1.394 -6.519 -13.286 1.00 87.38 101 PHE A CA 1
ATOM 841 C C . PHE A 1 101 ? 2.701 -6.365 -14.078 1.00 87.38 101 PHE A C 1
ATOM 843 O O . PHE A 1 101 ? 2.667 -6.045 -15.267 1.00 87.38 101 PHE A O 1
ATOM 850 N N . VAL A 1 102 ? 3.856 -6.619 -13.451 1.00 89.88 102 VAL A N 1
ATOM 851 C CA . VAL A 1 102 ? 5.161 -6.629 -14.133 1.00 89.88 102 VAL A CA 1
ATOM 852 C C . VAL A 1 102 ? 5.157 -7.630 -15.284 1.00 89.88 102 VAL A C 1
ATOM 854 O O . VAL A 1 102 ? 5.559 -7.274 -16.391 1.00 89.88 102 VAL A O 1
ATOM 857 N N . ASP A 1 103 ? 4.690 -8.853 -15.048 1.00 90.25 103 ASP A N 1
ATOM 858 C CA . ASP A 1 103 ? 4.653 -9.916 -16.045 1.00 90.25 103 ASP A CA 1
ATOM 859 C C . ASP A 1 103 ? 3.766 -9.520 -17.225 1.00 90.25 103 ASP A C 1
ATOM 861 O O . ASP A 1 103 ? 4.160 -9.700 -18.379 1.00 90.25 103 ASP A O 1
ATOM 865 N N . ALA A 1 104 ? 2.614 -8.894 -16.968 1.00 90.62 104 ALA A N 1
ATOM 866 C CA . ALA A 1 104 ? 1.766 -8.339 -18.016 1.00 90.62 104 ALA A CA 1
ATOM 867 C C . ALA A 1 104 ? 2.492 -7.248 -18.824 1.00 90.62 104 ALA A C 1
ATOM 869 O O . ALA A 1 104 ? 2.498 -7.296 -20.058 1.00 90.62 104 ALA A O 1
ATOM 870 N N . VAL A 1 105 ? 3.151 -6.293 -18.158 1.00 91.94 105 VAL A N 1
ATOM 871 C CA . VAL A 1 105 ? 3.903 -5.221 -18.831 1.00 91.94 105 VAL A CA 1
ATOM 872 C C . VAL A 1 105 ? 5.032 -5.790 -19.691 1.00 91.94 105 VAL A C 1
ATOM 874 O O . VAL A 1 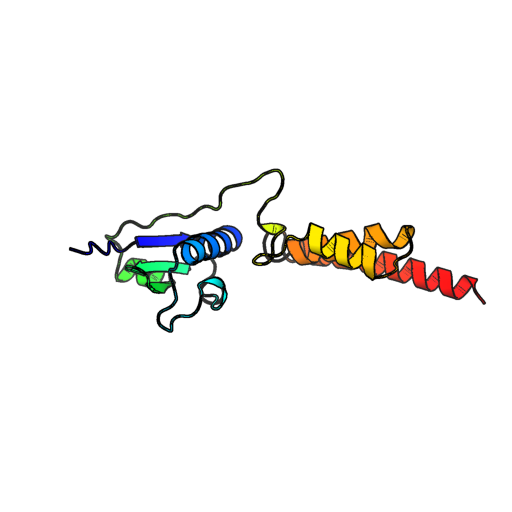105 ? 5.192 -5.377 -20.840 1.00 91.94 105 VAL A O 1
ATOM 877 N N . LEU A 1 106 ? 5.800 -6.751 -19.179 1.00 91.38 106 LEU A N 1
ATOM 878 C CA . LEU A 1 106 ? 6.914 -7.353 -19.912 1.00 91.38 106 LEU A CA 1
ATOM 879 C C . LEU A 1 106 ? 6.428 -8.227 -21.077 1.00 91.38 106 LEU A C 1
ATOM 881 O O . LEU A 1 106 ? 6.991 -8.154 -22.169 1.00 91.38 106 LEU A O 1
ATOM 885 N N . LYS A 1 107 ? 5.357 -9.004 -20.879 1.00 91.00 107 LYS A N 1
ATOM 886 C CA . LYS A 1 107 ? 4.785 -9.890 -21.902 1.00 91.00 107 LYS A CA 1
ATOM 887 C C . LYS A 1 107 ? 4.147 -9.120 -23.055 1.00 91.00 107 LYS A C 1
ATOM 889 O O . LYS A 1 107 ? 4.354 -9.475 -24.214 1.00 91.00 107 LYS A O 1
ATOM 894 N N . TYR A 1 108 ? 3.360 -8.086 -22.758 1.00 92.06 108 TYR A N 1
ATOM 895 C CA . TYR A 1 108 ? 2.577 -7.368 -23.770 1.00 92.06 108 TYR A CA 1
ATOM 896 C C . TYR A 1 108 ? 3.249 -6.082 -24.269 1.00 92.06 108 TYR A C 1
ATOM 898 O O . TYR A 1 108 ? 2.937 -5.624 -25.367 1.00 92.06 108 TYR A O 1
ATOM 906 N N . GLY A 1 109 ? 4.205 -5.525 -23.519 1.00 89.69 109 GLY A N 1
ATOM 907 C CA . GLY A 1 109 ? 4.899 -4.277 -23.856 1.00 89.69 109 GLY A CA 1
ATOM 908 C C . GLY A 1 109 ? 5.949 -4.388 -24.965 1.00 89.69 109 GLY A C 1
ATOM 909 O O . GLY A 1 109 ? 6.473 -3.366 -25.396 1.00 89.69 109 GLY A O 1
ATOM 910 N N . LYS A 1 110 ? 6.254 -5.603 -25.449 1.00 90.75 110 LYS A N 1
ATOM 911 C CA . LYS A 1 110 ? 7.231 -5.864 -26.530 1.00 90.75 110 LYS A CA 1
ATOM 912 C C . LYS A 1 110 ? 8.625 -5.266 -26.264 1.00 90.75 110 LYS A C 1
ATOM 914 O O . LYS A 1 110 ? 9.322 -4.858 -27.194 1.00 90.75 110 LYS A O 1
ATOM 919 N N . PHE A 1 111 ? 9.042 -5.226 -25.000 1.00 91.56 111 PHE A N 1
ATOM 920 C CA . PHE A 1 111 ? 10.383 -4.788 -24.623 1.00 91.56 111 PHE A CA 1
ATOM 921 C C . PHE A 1 111 ? 11.446 -5.762 -25.139 1.00 91.56 111 PHE A C 1
ATOM 923 O O . PHE A 1 111 ? 11.259 -6.979 -25.146 1.00 91.56 111 PHE A O 1
ATOM 930 N N . LYS A 1 112 ? 12.609 -5.233 -25.524 1.00 92.12 112 LYS A N 1
ATOM 931 C CA . LYS A 1 112 ? 13.787 -6.064 -25.797 1.00 92.12 112 LYS A CA 1
ATOM 932 C C . LYS A 1 112 ? 14.272 -6.701 -24.497 1.00 92.12 112 LYS A C 1
ATOM 934 O O . LYS A 1 112 ? 14.130 -6.125 -23.416 1.00 92.12 112 LYS A O 1
ATOM 939 N N . ALA A 1 113 ? 14.937 -7.851 -24.604 1.00 90.38 113 ALA A N 1
ATOM 94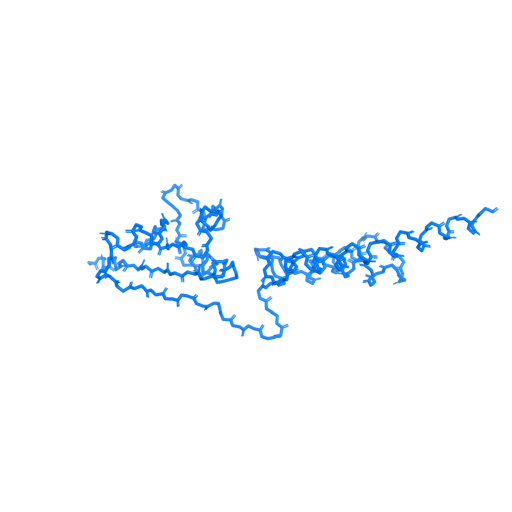0 C CA . ALA A 1 113 ? 15.449 -8.579 -23.440 1.00 90.38 113 ALA A CA 1
ATOM 941 C C . ALA A 1 113 ? 16.284 -7.680 -22.503 1.00 90.38 113 ALA A C 1
ATOM 943 O O . ALA A 1 113 ? 16.068 -7.677 -21.295 1.00 90.38 113 ALA A O 1
ATOM 944 N N . TYR A 1 114 ? 17.155 -6.827 -23.059 1.00 92.31 114 TYR A N 1
ATOM 945 C CA . TYR A 1 114 ? 17.994 -5.917 -22.268 1.00 92.31 114 TYR A CA 1
ATOM 946 C C . TYR A 1 114 ? 17.223 -4.790 -21.556 1.00 92.31 114 TYR A C 1
ATOM 948 O O . TYR A 1 114 ? 17.773 -4.149 -20.665 1.00 92.31 114 TYR A O 1
ATOM 956 N N . GLN A 1 115 ? 15.992 -4.486 -21.973 1.00 94.88 115 GLN A N 1
ATOM 957 C CA . GLN A 1 115 ? 15.170 -3.420 -21.390 1.00 94.88 115 GLN A CA 1
ATOM 958 C C . GLN A 1 115 ? 14.395 -3.928 -20.166 1.00 94.88 115 GLN A C 1
ATOM 960 O O . GLN A 1 115 ? 14.086 -3.159 -19.254 1.00 94.88 115 GLN A O 1
ATOM 965 N N . SER A 1 116 ? 14.126 -5.235 -20.124 1.00 93.94 116 SER A N 1
ATOM 966 C CA . SER A 1 116 ? 13.182 -5.857 -19.193 1.00 93.94 116 SER A CA 1
ATOM 967 C C . SER A 1 116 ? 13.553 -5.643 -17.723 1.00 93.94 116 SER A C 1
ATOM 969 O O . SER A 1 116 ? 12.687 -5.306 -16.918 1.00 93.94 116 SER A O 1
ATOM 971 N N . HIS A 1 117 ? 14.835 -5.750 -17.351 1.00 94.62 117 HIS A N 1
ATOM 972 C CA . HIS A 1 117 ? 15.244 -5.558 -15.952 1.00 94.62 117 HIS A CA 1
ATOM 973 C C . HIS A 1 117 ? 15.143 -4.099 -15.492 1.00 94.62 117 HIS A C 1
ATOM 975 O O . HIS A 1 117 ? 14.902 -3.852 -14.310 1.00 94.62 117 HIS A O 1
ATOM 981 N N . TYR A 1 118 ? 15.301 -3.127 -16.397 1.00 97.06 118 TYR A N 1
ATOM 982 C CA . TYR A 1 118 ? 15.094 -1.716 -16.067 1.00 97.06 118 TYR A CA 1
ATOM 983 C C . TYR A 1 118 ? 13.614 -1.432 -15.825 1.00 97.06 118 TYR A C 1
ATOM 985 O O . TYR A 1 118 ? 13.277 -0.869 -14.786 1.00 97.06 118 TYR A O 1
ATOM 993 N N . VAL A 1 119 ? 12.742 -1.880 -16.735 1.00 95.88 119 VAL A N 1
ATOM 994 C CA . VAL A 1 119 ? 11.282 -1.722 -16.623 1.00 95.88 119 VAL A CA 1
ATOM 995 C C . VAL A 1 119 ? 10.767 -2.374 -15.341 1.00 95.88 119 VAL A C 1
ATOM 997 O O . VAL A 1 119 ? 10.081 -1.723 -14.554 1.00 95.88 119 VAL A O 1
ATOM 1000 N N . PHE A 1 120 ? 11.187 -3.614 -15.073 1.00 94.88 120 PHE A N 1
ATOM 1001 C CA . PHE A 1 120 ? 10.880 -4.314 -13.828 1.00 94.88 120 PHE A CA 1
ATOM 1002 C C . PHE A 1 120 ? 11.267 -3.495 -12.593 1.00 94.88 120 PHE A C 1
ATOM 1004 O O . PHE A 1 120 ? 10.448 -3.289 -11.699 1.00 94.88 120 PHE A O 1
ATOM 1011 N N . ASN A 1 121 ? 12.510 -3.006 -12.531 1.00 95.81 121 ASN A N 1
ATOM 1012 C CA . ASN A 1 121 ? 12.977 -2.247 -11.375 1.00 95.81 121 ASN A CA 1
ATOM 1013 C C . ASN A 1 121 ? 12.227 -0.922 -11.206 1.00 95.81 121 ASN A C 1
ATOM 1015 O O . ASN A 1 121 ? 11.926 -0.560 -10.071 1.00 95.81 121 ASN A O 1
ATOM 1019 N N . VAL A 1 122 ? 11.915 -0.216 -12.297 1.00 96.69 122 VAL A N 1
ATOM 1020 C CA . VAL A 1 122 ? 11.119 1.019 -12.246 1.00 96.69 122 VAL A CA 1
ATOM 1021 C C . VAL A 1 122 ? 9.763 0.739 -11.601 1.00 96.69 122 VAL A C 1
ATOM 1023 O O . VAL A 1 122 ? 9.440 1.366 -10.594 1.00 96.69 122 VAL A O 1
ATOM 1026 N N . ILE A 1 123 ? 9.018 -0.246 -12.109 1.00 93.56 123 ILE A N 1
ATOM 1027 C CA . ILE A 1 123 ? 7.693 -0.607 -11.583 1.00 93.56 123 ILE A CA 1
ATOM 1028 C C . ILE A 1 123 ? 7.794 -1.045 -10.122 1.00 93.56 123 ILE A C 1
ATOM 1030 O O . ILE A 1 123 ? 7.102 -0.498 -9.266 1.00 93.56 123 ILE A O 1
ATOM 1034 N N . LYS A 1 124 ? 8.715 -1.965 -9.815 1.00 90.44 124 LYS A N 1
ATOM 1035 C CA . LYS A 1 124 ? 8.943 -2.468 -8.456 1.00 90.44 124 LYS A CA 1
ATOM 1036 C C . LYS A 1 124 ? 9.172 -1.335 -7.457 1.00 90.44 124 LYS A C 1
ATOM 1038 O O . LYS A 1 124 ? 8.618 -1.363 -6.363 1.00 90.44 124 LYS A O 1
ATOM 1043 N N . TYR A 1 125 ? 10.012 -0.356 -7.792 1.00 94.06 125 TYR A N 1
ATOM 1044 C CA . TYR A 1 125 ? 10.320 0.733 -6.867 1.00 94.06 125 TYR A CA 1
ATOM 1045 C C . TYR A 1 125 ? 9.190 1.760 -6.759 1.00 94.06 125 TYR A C 1
ATOM 1047 O O . TYR A 1 125 ? 8.971 2.274 -5.667 1.00 94.06 125 TYR A O 1
ATOM 1055 N N . LEU A 1 126 ? 8.429 2.008 -7.830 1.00 92.69 126 LEU A N 1
ATOM 1056 C CA . LEU A 1 126 ? 7.209 2.821 -7.744 1.00 92.69 126 LEU A CA 1
ATOM 1057 C C . LEU A 1 126 ? 6.176 2.178 -6.813 1.00 92.69 126 LEU A C 1
ATOM 1059 O O . LEU A 1 126 ? 5.621 2.855 -5.952 1.00 92.69 126 LEU A O 1
ATOM 1063 N N . VAL A 1 127 ? 5.993 0.862 -6.930 1.00 88.31 127 VAL A N 1
ATOM 1064 C CA . VAL A 1 127 ? 5.100 0.077 -6.070 1.00 88.31 127 VAL A CA 1
ATOM 1065 C C . VAL A 1 127 ? 5.551 0.135 -4.602 1.00 88.31 127 VAL A C 1
ATOM 1067 O O . VAL A 1 127 ? 4.746 0.316 -3.691 1.00 88.31 127 VAL A O 1
ATOM 1070 N N . ARG A 1 128 ? 6.857 0.018 -4.358 1.00 87.25 128 ARG A N 1
ATOM 1071 C CA . ARG A 1 128 ? 7.424 -0.088 -3.007 1.00 87.25 128 ARG A CA 1
ATOM 1072 C C . ARG A 1 128 ? 7.514 1.252 -2.261 1.00 87.25 128 ARG A C 1
ATOM 1074 O O . ARG A 1 128 ? 7.480 1.268 -1.029 1.00 87.25 128 ARG A O 1
ATOM 1081 N N . ALA A 1 129 ? 7.611 2.367 -2.987 1.00 90.62 129 ALA A N 1
ATOM 1082 C CA . ALA A 1 129 ? 7.814 3.702 -2.426 1.00 90.62 129 ALA A CA 1
ATOM 1083 C C . ALA A 1 129 ? 6.803 4.102 -1.330 1.00 90.62 129 ALA A C 1
ATOM 1085 O O . ALA A 1 129 ? 7.261 4.427 -0.234 1.00 90.62 129 ALA A O 1
ATOM 1086 N N . PRO A 1 130 ? 5.471 4.043 -1.534 1.00 84.12 130 PRO A N 1
ATOM 1087 C CA . PRO A 1 130 ? 4.514 4.516 -0.528 1.00 84.12 130 PRO A CA 1
ATOM 1088 C C . PRO A 1 130 ? 4.500 3.693 0.768 1.00 84.12 130 PRO A C 1
ATOM 1090 O O . PRO A 1 130 ? 4.000 4.173 1.780 1.00 84.12 130 PRO A O 1
ATOM 1093 N N . ARG A 1 131 ? 5.037 2.463 0.757 1.00 82.19 131 ARG A N 1
ATOM 1094 C CA . ARG A 1 131 ? 4.903 1.509 1.873 1.00 82.19 131 ARG A CA 1
ATOM 1095 C C . ARG A 1 131 ? 6.219 1.077 2.517 1.00 82.19 131 ARG A C 1
ATOM 1097 O O . ARG A 1 131 ? 6.179 0.382 3.524 1.00 82.19 131 ARG A O 1
ATOM 1104 N N . LYS A 1 132 ? 7.382 1.446 1.960 1.00 83.88 132 LYS A N 1
ATOM 1105 C CA . LYS A 1 132 ? 8.681 0.978 2.479 1.00 83.88 132 LYS A CA 1
ATOM 1106 C C . LYS A 1 132 ? 9.735 2.070 2.624 1.00 83.88 132 LYS A C 1
ATOM 1108 O O . LYS A 1 132 ? 10.048 2.446 3.746 1.00 83.88 132 LYS A O 1
ATOM 1113 N N . ASN A 1 133 ? 10.297 2.572 1.519 1.00 88.75 133 ASN A N 1
ATOM 1114 C CA . ASN A 1 133 ? 11.444 3.491 1.581 1.00 88.75 133 ASN A CA 1
AT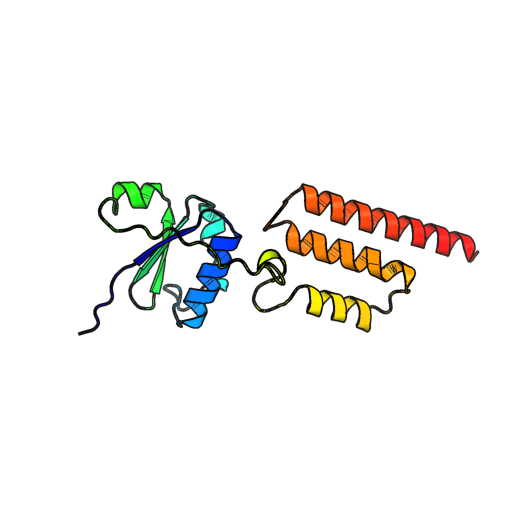OM 1115 C C . ASN A 1 133 ? 11.155 4.895 1.014 1.00 88.75 133 ASN A C 1
ATOM 1117 O O . ASN A 1 133 ?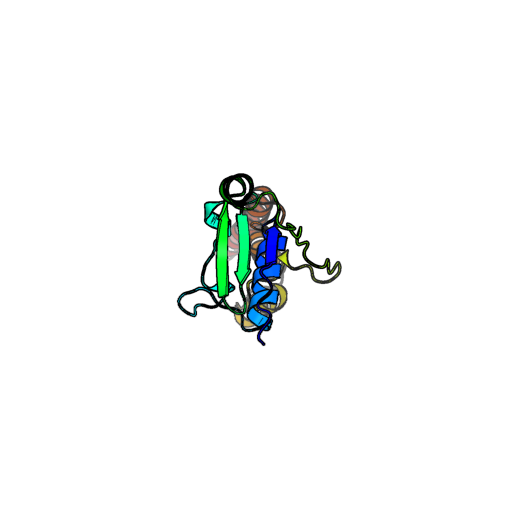 12.081 5.701 0.884 1.00 88.75 133 ASN A O 1
ATOM 1121 N N . GLY A 1 134 ? 9.906 5.208 0.652 1.00 90.88 134 GLY A N 1
ATOM 1122 C CA . GLY A 1 134 ? 9.502 6.545 0.211 1.00 90.88 134 GLY A CA 1
ATOM 1123 C C . GLY A 1 134 ? 10.395 7.107 -0.896 1.00 90.88 134 GLY A C 1
ATOM 1124 O O . GLY A 1 134 ? 10.609 6.485 -1.939 1.00 90.88 134 GLY A O 1
ATOM 1125 N N . LEU A 1 135 ? 10.965 8.287 -0.636 1.00 95.50 135 LEU A N 1
ATOM 1126 C CA . LEU A 1 135 ? 11.831 9.016 -1.564 1.00 95.50 135 LEU A CA 1
ATOM 1127 C C . LEU A 1 135 ? 13.044 8.206 -2.052 1.00 95.50 135 LEU A C 1
ATOM 1129 O O . LEU A 1 135 ? 13.494 8.398 -3.182 1.00 95.50 135 LEU A O 1
ATOM 1133 N N . GLU A 1 136 ? 13.598 7.313 -1.230 1.00 97.19 136 GLU A N 1
ATOM 1134 C CA . GLU A 1 136 ? 14.741 6.491 -1.640 1.00 97.19 136 GLU A CA 1
ATOM 1135 C C . GLU A 1 136 ? 14.364 5.558 -2.801 1.00 97.19 136 GLU A C 1
ATOM 1137 O O . GLU A 1 136 ? 15.127 5.414 -3.758 1.00 97.19 136 GLU A O 1
ATOM 1142 N N . ASP A 1 137 ? 13.168 4.970 -2.761 1.00 96.94 137 ASP A N 1
ATOM 1143 C CA . ASP A 1 137 ? 12.675 4.116 -3.841 1.00 96.94 137 ASP A CA 1
ATOM 1144 C C . ASP A 1 137 ? 12.353 4.914 -5.098 1.00 96.94 137 ASP A C 1
ATOM 1146 O O . ASP A 1 137 ? 12.716 4.489 -6.194 1.00 96.94 137 ASP A O 1
ATOM 1150 N N . LEU A 1 138 ? 11.801 6.121 -4.960 1.00 98.12 138 LEU A N 1
ATOM 1151 C CA . LEU A 1 138 ? 11.607 7.013 -6.106 1.00 98.12 138 LEU A CA 1
ATOM 1152 C C . LEU A 1 138 ? 12.940 7.345 -6.797 1.00 98.12 138 LEU A C 1
ATOM 1154 O O . LEU A 1 138 ? 13.030 7.334 -8.026 1.00 98.12 138 LEU A O 1
ATOM 1158 N N . LYS A 1 139 ? 14.015 7.557 -6.026 1.00 98.38 139 LYS A N 1
ATOM 1159 C CA . LYS A 1 139 ? 15.365 7.760 -6.578 1.00 98.38 139 LYS A CA 1
ATOM 1160 C C . LYS A 1 139 ? 15.899 6.508 -7.284 1.00 98.38 139 LYS A C 1
ATOM 1162 O O . LYS A 1 139 ? 16.512 6.629 -8.345 1.00 98.38 139 LYS A O 1
ATOM 1167 N N . LYS A 1 140 ? 15.648 5.307 -6.751 1.00 98.25 140 LYS A N 1
ATOM 1168 C CA . LYS A 1 140 ? 16.023 4.035 -7.403 1.00 98.25 140 LYS A CA 1
ATOM 1169 C C . LYS A 1 140 ? 15.238 3.784 -8.692 1.00 98.25 140 LYS A C 1
ATOM 1171 O O . LYS A 1 140 ? 15.817 3.288 -9.662 1.00 98.25 140 LYS A O 1
ATOM 1176 N N . ALA A 1 141 ? 13.953 4.141 -8.721 1.00 98.31 141 ALA A N 1
ATOM 1177 C CA . ALA A 1 141 ? 13.132 4.103 -9.927 1.00 98.31 141 ALA A CA 1
ATOM 1178 C C . ALA A 1 141 ? 13.726 5.031 -10.995 1.00 98.31 141 ALA A C 1
ATOM 1180 O O . ALA A 1 141 ? 14.053 4.569 -12.089 1.00 98.31 141 ALA A O 1
ATOM 1181 N N . LYS A 1 142 ? 13.988 6.299 -10.639 1.00 98.56 142 LYS A N 1
ATOM 1182 C CA . LYS A 1 142 ? 14.622 7.277 -11.535 1.00 98.56 142 LYS A CA 1
ATOM 1183 C C . LYS A 1 142 ? 15.945 6.758 -12.104 1.00 98.56 142 LYS A C 1
ATOM 1185 O O . LYS A 1 142 ? 16.146 6.792 -13.309 1.00 98.56 142 LYS A O 1
ATOM 1190 N N . TRP A 1 143 ? 16.817 6.208 -11.259 1.00 98.44 143 TRP A N 1
ATOM 1191 C CA . TRP A 1 143 ? 18.114 5.681 -11.693 1.00 98.44 143 TRP A CA 1
ATOM 1192 C C . TRP A 1 143 ? 17.999 4.571 -12.751 1.00 98.44 143 TRP A C 1
ATOM 1194 O O . TRP A 1 143 ? 18.807 4.516 -13.679 1.00 98.44 143 TRP A O 1
ATOM 1204 N N . ASN A 1 144 ? 17.009 3.677 -12.629 1.00 98.44 144 ASN A N 1
ATOM 1205 C CA . ASN A 1 144 ? 16.788 2.622 -13.625 1.00 98.44 144 ASN A CA 1
ATOM 1206 C C . ASN A 1 144 ? 16.213 3.193 -14.923 1.00 98.44 144 ASN A C 1
ATOM 1208 O O . ASN A 1 144 ? 16.645 2.785 -16.000 1.00 98.44 144 ASN A O 1
ATOM 1212 N N . LEU A 1 145 ? 15.290 4.149 -14.812 1.00 98.50 145 LEU A N 1
ATOM 1213 C CA . LEU A 1 145 ? 14.690 4.822 -15.958 1.00 98.50 145 LEU A CA 1
ATOM 1214 C C . LEU A 1 145 ? 15.737 5.601 -16.765 1.00 98.50 145 LEU A C 1
ATOM 1216 O O . LEU A 1 145 ? 15.851 5.388 -17.968 1.00 98.50 145 LEU A O 1
ATOM 1220 N N . ASP A 1 146 ? 16.566 6.411 -16.102 1.00 98.44 146 ASP A N 1
ATOM 1221 C CA . ASP A 1 146 ? 17.636 7.185 -16.746 1.00 98.44 146 ASP A CA 1
ATOM 1222 C C . ASP A 1 146 ? 18.603 6.271 -17.526 1.00 98.44 146 ASP A C 1
ATOM 1224 O O . ASP A 1 146 ? 19.042 6.590 -18.631 1.00 98.44 146 ASP A O 1
ATOM 1228 N N . ARG A 1 147 ? 18.940 5.098 -16.969 1.00 97.81 147 ARG A N 1
ATOM 1229 C CA . ARG A 1 147 ? 19.827 4.127 -17.632 1.00 97.81 147 ARG A CA 1
ATOM 1230 C C . ARG A 1 147 ? 19.193 3.465 -18.844 1.00 97.81 147 ARG A C 1
ATOM 1232 O O . ARG A 1 147 ? 19.911 3.179 -19.803 1.00 97.81 147 ARG A O 1
ATOM 1239 N N . LEU A 1 148 ? 17.894 3.184 -18.782 1.00 97.44 148 LEU A N 1
ATOM 1240 C CA . LEU A 1 148 ? 17.155 2.654 -19.919 1.00 97.44 148 LEU A CA 1
ATOM 1241 C C . LEU A 1 148 ? 17.112 3.683 -21.051 1.00 97.44 148 LEU A C 1
ATOM 1243 O O . LEU A 1 148 ? 17.493 3.341 -22.166 1.00 97.44 148 LEU A O 1
ATOM 1247 N N . ILE A 1 149 ? 16.749 4.932 -20.736 1.00 97.31 149 ILE A N 1
ATOM 1248 C CA . ILE A 1 149 ? 16.713 6.051 -21.691 1.00 97.31 149 ILE A CA 1
ATOM 1249 C C . ILE A 1 149 ? 18.067 6.192 -22.387 1.00 97.31 149 ILE A C 1
ATOM 1251 O O . ILE A 1 149 ? 18.140 6.048 -23.603 1.00 97.31 149 ILE A O 1
ATOM 1255 N N . LYS A 1 150 ? 19.160 6.308 -21.619 1.00 96.69 150 LYS A N 1
ATOM 1256 C CA . LYS A 1 150 ? 20.513 6.439 -22.179 1.00 96.69 150 LYS A CA 1
ATOM 1257 C C . LYS A 1 150 ? 20.889 5.294 -23.126 1.00 96.69 150 LYS A C 1
ATOM 1259 O O . LYS A 1 150 ? 21.601 5.500 -24.102 1.00 96.69 150 LYS A O 1
ATOM 1264 N N . LYS A 1 151 ? 20.474 4.059 -22.824 1.00 94.56 151 LYS A N 1
ATOM 1265 C CA . LYS A 1 151 ? 20.746 2.905 -23.696 1.00 94.56 151 LYS A CA 1
ATOM 1266 C C .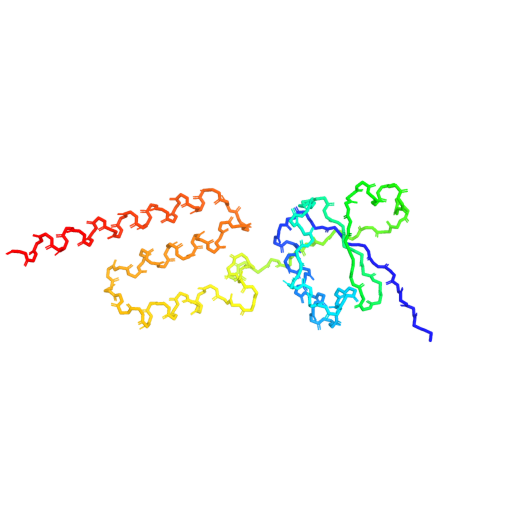 LYS A 1 151 ? 19.954 2.967 -24.997 1.00 94.56 151 LYS A C 1
ATOM 1268 O O . LYS A 1 151 ? 20.482 2.537 -26.013 1.00 94.56 151 LYS A O 1
ATOM 1273 N N . MET A 1 152 ? 18.718 3.453 -24.946 1.00 93.88 152 MET A N 1
ATOM 1274 C CA . MET A 1 152 ? 17.863 3.589 -26.123 1.00 93.88 152 MET A CA 1
ATOM 1275 C C . MET A 1 152 ? 18.340 4.725 -27.030 1.00 93.88 152 MET A C 1
ATOM 1277 O O . MET A 1 152 ? 18.444 4.505 -28.228 1.00 93.88 152 MET A O 1
ATOM 1281 N N . GLU A 1 153 ? 18.736 5.868 -26.462 1.00 93.94 153 GLU A N 1
ATOM 1282 C CA . GLU A 1 153 ? 19.308 6.996 -27.218 1.00 93.94 153 GLU A CA 1
ATOM 1283 C C . GLU A 1 153 ? 20.560 6.571 -28.005 1.00 93.94 153 GLU A C 1
ATOM 1285 O O . GLU A 1 153 ? 20.634 6.773 -29.212 1.00 93.94 153 GLU A O 1
ATOM 1290 N N . VAL A 1 154 ? 21.496 5.858 -27.364 1.00 89.56 154 VAL A N 1
ATOM 1291 C CA . VAL A 1 154 ? 22.697 5.324 -28.043 1.00 89.56 154 VAL A CA 1
ATOM 1292 C C . VAL A 1 154 ? 22.348 4.301 -29.137 1.00 89.56 154 VAL A C 1
ATOM 1294 O O . VAL A 1 154 ? 23.051 4.193 -30.142 1.00 89.56 154 VAL A O 1
ATOM 1297 N N . GLU A 1 155 ? 21.289 3.509 -28.947 1.00 83.69 155 GLU A N 1
ATOM 1298 C CA . GLU A 1 155 ? 20.846 2.522 -29.939 1.00 83.69 155 GLU A CA 1
ATOM 1299 C C . GLU A 1 155 ? 20.236 3.185 -31.182 1.00 83.69 155 GLU A C 1
ATOM 1301 O O . GLU A 1 155 ? 20.326 2.635 -32.276 1.00 83.69 155 GLU A O 1
ATOM 1306 N N . ASP A 1 156 ? 19.601 4.341 -31.022 1.00 77.56 156 ASP A N 1
ATOM 1307 C CA . ASP A 1 156 ? 19.025 5.087 -32.137 1.00 77.56 156 ASP A CA 1
ATOM 1308 C C . ASP A 1 156 ? 20.104 5.880 -32.889 1.00 77.56 156 ASP A C 1
ATOM 1310 O O . ASP A 1 156 ? 20.105 5.868 -34.119 1.00 77.56 156 ASP A O 1
ATOM 1314 N N . ASP A 1 157 ? 21.105 6.420 -32.184 1.00 72.00 157 ASP A N 1
ATOM 1315 C CA . ASP A 1 157 ? 22.274 7.074 -32.796 1.00 72.00 157 ASP A CA 1
ATOM 1316 C C . ASP A 1 157 ? 23.139 6.111 -33.633 1.00 72.00 157 ASP A C 1
ATOM 1318 O O . ASP A 1 157 ? 23.816 6.527 -34.570 1.00 72.00 157 ASP A O 1
ATOM 1322 N N . THR A 1 158 ? 23.129 4.812 -33.313 1.00 68.25 158 THR A N 1
ATOM 1323 C CA . THR A 1 158 ? 23.899 3.775 -34.033 1.00 68.25 158 THR A CA 1
ATOM 1324 C C . THR A 1 158 ? 23.154 3.151 -35.217 1.00 68.25 158 THR A C 1
ATOM 1326 O O . THR A 1 158 ? 23.713 2.297 -35.905 1.00 68.25 158 THR A O 1
ATOM 1329 N N . LYS A 1 159 ? 21.901 3.554 -35.462 1.00 59.16 159 LYS A N 1
ATOM 1330 C CA . LYS A 1 159 ? 21.085 3.114 -36.612 1.00 59.16 159 LYS A CA 1
ATOM 1331 C C . LYS A 1 159 ? 21.077 4.105 -37.781 1.00 59.16 159 LYS A C 1
ATOM 1333 O O . LYS A 1 159 ? 20.387 3.840 -38.766 1.00 59.16 159 LYS A O 1
ATOM 1338 N N . ILE A 1 160 ? 21.792 5.222 -37.652 1.00 47.69 160 ILE A N 1
ATOM 1339 C CA . ILE A 1 160 ? 22.044 6.213 -38.711 1.00 47.69 160 ILE A CA 1
ATOM 1340 C C . ILE A 1 160 ? 23.252 5.756 -39.532 1.00 47.69 160 ILE A C 1
ATOM 1342 O O . ILE A 1 160 ? 23.180 5.861 -40.776 1.00 47.69 160 ILE A O 1
#

pLDDT: mean 89.08, std 10.4, range [38.53, 98.56]

Secondary structure (DSSP, 8-state):
-----EEEEE-SSHHHHHHHHHHHHHTT-EETTS--GGGS-SHHHHGGGEEEEEETTEEEEEEHHHHHHH-TTS-EEE------SSS-GGGEETTEEHHHHHHHHHHHS---HHHHHHHHHHHHHHHHGGGTTTHHHHHHHHHHHHHHHHHHHHHHHTT-

Sequence (160 aa):
MNDKTMKLYHTETREDYDALMDELESKGIKWYRGQKPQEFDGFEIHESKTILKVLGNVISYFSMSVYKNNYNGFELIEYKAKKDNINPNHYKFGDIESMDFVDAVLKYGKFKAYQSHYVFNVIKYLVRAPRKNGLEDLKKAKWNLDRLIKKMEVEDDTKI

InterPro domains:
  IPR021739 SaV-like [PF11753] (87-146)

Foldseek 3Di:
DPPQDKAKEFEQFPLLQVLVLVVLQVVQAAAPVSHRSVVDDQCVVAPNQWMWIGGRRHIDIDGVVCCVVPPVPPDYHYGDHDDDPVQGCLQDDVPDGLVVVLCCCLVVVPDDPVLSVLSSLLSSLVSNQRGHPPVVSVVSNVVSVVVSVVVVVVVVVVVD